Protein AF-A0A352Z0R9-F1 (afdb_monomer_lite)

Foldseek 3Di:
DPPPPQDPACDPVSPHHDDQVNQQVVQVVVCVVVVPDDPDGRGPLVVLLVVLVVQCVVVVNDPVSLVVSCVVVVPPDSVVSCVSNVVVVVVVVVVVVVVPD

Sequence (101 aa):
MTESSQYIFLNKYGTKPIDQSYVNVKLKEIFKKYDITIEGNISSHLFRKTLGNRVLKLNNYSSKSIVLLMELFSHSSVSTTKHYLGLRESEIMDIYDSLRL

Structure (mmCIF, N/CA/C/O backbone):
data_AF-A0A352Z0R9-F1
#
_entry.id   AF-A0A352Z0R9-F1
#
loop_
_atom_site.group_PDB
_atom_site.id
_atom_site.type_symbol
_atom_site.label_atom_id
_atom_site.label_alt_id
_atom_site.label_comp_id
_atom_site.label_asym_id
_atom_site.label_entity_id
_atom_site.label_seq_id
_atom_site.pdbx_PDB_ins_code
_atom_site.Cartn_x
_atom_site.Cartn_y
_atom_site.Cartn_z
_atom_site.occupancy
_atom_site.B_iso_or_equiv
_atom_site.auth_seq_id
_atom_site.auth_comp_id
_atom_site.auth_asym_id
_atom_site.auth_atom_id
_atom_site.pdbx_PDB_model_num
ATOM 1 N N . MET A 1 1 ? -17.985 29.888 10.074 1.00 43.03 1 MET A N 1
ATOM 2 C CA . MET A 1 1 ? -16.691 29.279 10.443 1.00 43.03 1 MET A CA 1
ATOM 3 C C . MET A 1 1 ? -16.929 27.782 10.521 1.00 43.03 1 MET A C 1
ATOM 5 O O . MET A 1 1 ? -17.487 27.321 11.502 1.00 43.03 1 MET A O 1
ATOM 9 N N . THR A 1 2 ? -16.686 27.048 9.437 1.00 50.66 2 THR A N 1
ATOM 10 C CA . THR A 1 2 ? -16.863 25.588 9.417 1.00 50.66 2 THR A CA 1
ATOM 11 C C . THR A 1 2 ? -15.746 24.964 10.245 1.00 50.66 2 THR A C 1
ATOM 13 O O . THR A 1 2 ? -14.580 25.196 9.932 1.00 50.66 2 THR A O 1
ATOM 16 N N . GLU A 1 3 ? -16.082 24.238 11.311 1.00 58.22 3 GLU A N 1
ATOM 17 C CA . GLU A 1 3 ? -15.109 23.546 12.162 1.00 58.22 3 GLU A CA 1
ATOM 18 C C . GLU A 1 3 ? -14.264 22.576 11.323 1.00 58.22 3 GLU A C 1
ATOM 20 O O . GLU A 1 3 ? -14.678 21.466 10.997 1.00 58.22 3 GLU A O 1
ATOM 25 N N . SER A 1 4 ? -13.056 22.997 10.952 1.00 61.97 4 SER A N 1
ATOM 26 C CA . SER A 1 4 ? -12.137 22.252 10.085 1.00 61.97 4 SER A CA 1
ATOM 27 C C . SER A 1 4 ? -11.400 21.112 10.801 1.00 61.97 4 SER A C 1
ATOM 29 O O . SER A 1 4 ? -10.364 20.662 10.319 1.00 61.97 4 SER A O 1
ATOM 31 N N . SER A 1 5 ? -11.889 20.669 11.961 1.00 74.00 5 SER A N 1
ATOM 32 C CA . SER A 1 5 ? -11.201 19.703 12.833 1.00 74.00 5 SER A CA 1
ATOM 33 C C . SER A 1 5 ? -12.008 18.430 13.087 1.00 74.00 5 SER A C 1
ATOM 35 O O . SER A 1 5 ? -11.615 17.610 13.917 1.00 74.00 5 SER A O 1
ATOM 37 N N . GLN A 1 6 ? -13.132 18.235 12.393 1.00 85.00 6 GLN A N 1
ATOM 38 C CA . GLN A 1 6 ? -13.914 17.015 12.549 1.00 85.00 6 GLN A CA 1
ATOM 39 C C . GLN A 1 6 ? -13.289 15.863 11.749 1.00 85.00 6 GLN A C 1
ATOM 41 O O . GLN A 1 6 ? -13.144 15.927 10.528 1.00 85.00 6 GLN A O 1
ATOM 46 N N . TYR A 1 7 ? -12.938 14.779 12.442 1.00 90.75 7 TYR A N 1
ATOM 47 C CA . TYR A 1 7 ? -12.495 13.543 11.799 1.00 90.75 7 TYR A CA 1
ATOM 48 C C . TYR A 1 7 ? -13.640 12.891 11.009 1.00 90.75 7 TYR A C 1
ATOM 50 O O . TYR A 1 7 ? -14.763 12.802 11.500 1.00 90.75 7 TYR A O 1
ATOM 58 N N . ILE A 1 8 ? -13.332 12.366 9.816 1.00 92.44 8 ILE A N 1
ATOM 59 C CA . ILE A 1 8 ? -14.310 11.690 8.940 1.00 92.44 8 ILE A CA 1
ATOM 60 C C . ILE A 1 8 ? -14.805 10.375 9.562 1.00 92.44 8 ILE A C 1
ATOM 62 O O . ILE A 1 8 ? -15.994 10.069 9.516 1.00 92.44 8 ILE A O 1
ATOM 66 N N . PHE A 1 9 ? -13.897 9.595 10.156 1.00 94.44 9 PHE A N 1
ATOM 67 C CA . PHE A 1 9 ? -14.211 8.300 10.757 1.00 94.44 9 PHE A CA 1
ATOM 68 C C . PHE A 1 9 ? -13.923 8.320 12.252 1.00 94.44 9 PHE A C 1
ATOM 70 O O . PHE A 1 9 ? -12.765 8.354 12.671 1.00 94.44 9 PHE A O 1
ATOM 77 N N . LEU A 1 10 ? -14.984 8.260 13.052 1.00 94.06 10 LEU A N 1
ATOM 78 C CA . LEU A 1 10 ? -14.920 8.241 14.508 1.00 94.06 10 LEU A CA 1
ATOM 79 C C . LEU A 1 10 ? -15.117 6.823 15.051 1.00 94.06 10 LEU A C 1
ATOM 81 O O . LEU A 1 10 ? -15.722 5.958 14.418 1.00 94.06 10 LEU A O 1
ATOM 85 N N . ASN A 1 11 ? -14.603 6.587 16.254 1.00 93.38 11 ASN A N 1
ATOM 86 C CA . ASN A 1 11 ? -14.898 5.385 17.017 1.00 93.38 11 ASN A CA 1
ATOM 87 C C . ASN A 1 11 ? -16.397 5.309 17.364 1.00 93.38 11 ASN A C 1
ATOM 89 O O . ASN A 1 11 ? -17.147 6.274 17.225 1.00 93.38 11 ASN A O 1
ATOM 93 N N . LYS A 1 12 ? -16.833 4.165 17.901 1.00 91.81 12 LYS A N 1
ATOM 94 C CA . LYS A 1 12 ? -18.240 3.945 18.282 1.00 91.81 12 LYS A CA 1
ATOM 95 C C . LYS A 1 12 ? -18.796 4.926 19.329 1.00 91.81 12 LYS A C 1
ATOM 97 O O . LYS A 1 12 ? -19.996 4.933 19.557 1.00 91.81 12 LYS A O 1
ATOM 102 N N . TYR A 1 13 ? -17.935 5.703 19.987 1.00 92.94 13 TYR A N 1
ATOM 103 C CA . TYR A 1 13 ? -18.315 6.698 20.990 1.00 92.94 13 TYR A CA 1
ATOM 104 C C . TYR A 1 13 ? -18.349 8.127 20.423 1.00 92.94 13 TYR A C 1
ATOM 106 O O . TYR A 1 13 ? -18.696 9.047 21.151 1.00 92.94 13 TYR A O 1
ATOM 114 N N . GLY A 1 14 ? -17.953 8.336 19.162 1.00 90.3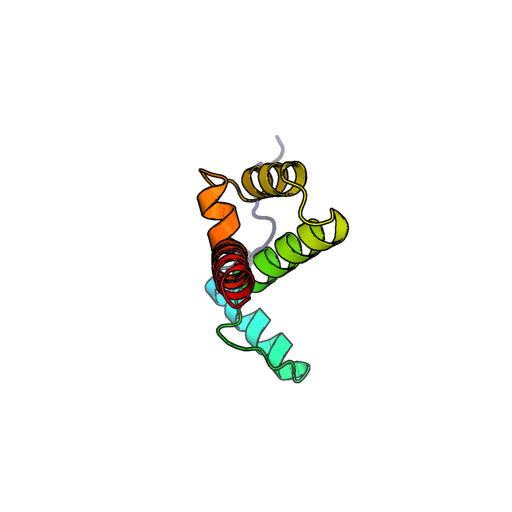8 14 GLY A N 1
ATOM 115 C CA . GLY A 1 14 ? -17.912 9.658 18.532 1.00 90.38 14 GLY A CA 1
ATOM 116 C C . GLY A 1 14 ? -16.806 10.584 19.050 1.00 90.38 14 GLY A C 1
ATOM 117 O O . GLY A 1 14 ? -16.796 11.760 18.714 1.00 90.38 14 GLY A O 1
ATOM 118 N N . THR A 1 15 ? -15.875 10.091 19.872 1.00 90.31 15 THR A N 1
ATOM 119 C CA . THR A 1 15 ? -14.930 10.952 20.612 1.00 90.31 15 THR A CA 1
ATOM 120 C C . THR A 1 15 ? -13.544 11.046 19.992 1.00 90.31 15 THR A C 1
ATOM 122 O O . THR A 1 15 ? -12.839 12.031 20.189 1.00 90.31 15 THR A O 1
ATOM 125 N N . LYS A 1 16 ? -13.107 10.000 19.291 1.00 93.00 16 LYS A N 1
ATOM 126 C CA . LYS A 1 16 ? -11.751 9.881 18.739 1.00 93.00 16 LYS A CA 1
ATOM 127 C C . LYS A 1 16 ? -11.811 9.246 17.356 1.00 93.00 16 LYS A C 1
ATOM 129 O O . LYS A 1 16 ? -12.751 8.484 17.108 1.00 93.00 16 LYS A O 1
ATOM 134 N N . PRO A 1 17 ? -10.825 9.494 16.478 1.00 95.12 17 PRO A N 1
ATOM 135 C CA . PRO A 1 17 ? -10.734 8.779 15.215 1.00 95.12 17 PRO A CA 1
ATOM 136 C C . PRO A 1 17 ? -10.554 7.274 15.440 1.00 95.12 17 PRO A C 1
ATOM 138 O O . PRO A 1 17 ? -10.082 6.834 16.494 1.00 95.12 17 PRO A O 1
ATOM 141 N N . ILE A 1 18 ? -10.947 6.475 14.450 1.00 95.44 18 ILE A N 1
ATOM 142 C CA . ILE A 1 18 ? -10.665 5.036 14.465 1.00 95.44 18 ILE A CA 1
ATOM 143 C C . ILE A 1 18 ? -9.157 4.774 14.376 1.00 95.44 18 ILE A C 1
ATOM 145 O O . ILE A 1 18 ? -8.438 5.449 13.643 1.00 95.44 18 ILE A O 1
ATOM 149 N N . ASP A 1 19 ? -8.689 3.764 15.108 1.00 94.12 19 ASP A N 1
ATOM 150 C CA . ASP A 1 19 ? -7.288 3.347 15.076 1.00 94.12 19 ASP A CA 1
ATOM 151 C C . ASP A 1 19 ? -6.992 2.420 13.883 1.00 94.12 19 ASP A C 1
ATOM 153 O O . ASP A 1 19 ? -7.843 1.631 13.457 1.00 94.12 19 ASP A O 1
ATOM 157 N N . GLN A 1 20 ? -5.756 2.450 13.378 1.00 93.56 20 GLN A N 1
ATOM 158 C CA . GLN A 1 20 ? -5.318 1.565 12.294 1.00 93.56 20 GLN A CA 1
ATOM 159 C C . GLN A 1 20 ? -5.453 0.079 12.667 1.00 93.56 20 GLN A C 1
ATOM 161 O O . GLN A 1 20 ? -5.836 -0.742 11.830 1.00 93.56 20 GLN A O 1
ATOM 166 N N . SER A 1 21 ? -5.181 -0.286 13.921 1.00 94.62 21 SER A N 1
ATOM 167 C CA . SER A 1 21 ? -5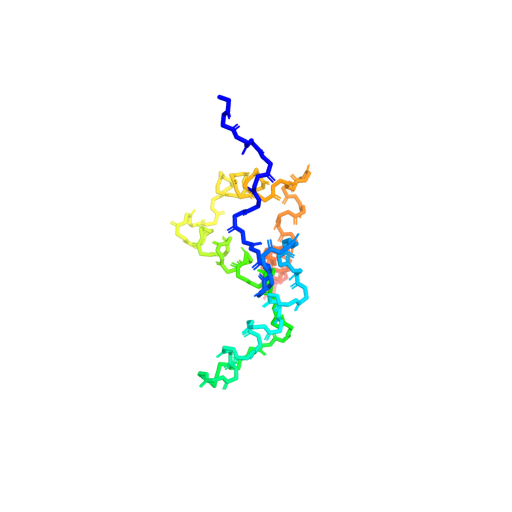.311 -1.661 14.410 1.00 94.62 21 SER A CA 1
ATOM 168 C C . SER A 1 21 ? -6.764 -2.116 14.383 1.00 94.62 21 SER A C 1
ATOM 170 O O . SER A 1 21 ? -7.042 -3.247 13.986 1.00 94.62 21 SER A O 1
ATOM 172 N N . TYR A 1 22 ? -7.699 -1.223 14.725 1.00 95.81 22 TYR A N 1
ATOM 173 C CA . TYR A 1 22 ? -9.131 -1.504 14.625 1.00 95.81 22 TYR A CA 1
ATOM 174 C C . TYR A 1 22 ? -9.534 -1.805 13.178 1.00 95.81 22 TYR A C 1
ATOM 176 O O . TYR A 1 22 ? -10.190 -2.815 12.921 1.00 95.81 22 TYR A O 1
ATOM 184 N N . VAL A 1 23 ? -9.074 -0.992 12.221 1.00 95.75 23 VAL A N 1
ATOM 185 C CA . VAL A 1 23 ? -9.298 -1.245 10.789 1.00 95.75 23 VAL A CA 1
ATOM 186 C C . VAL A 1 23 ? -8.729 -2.606 10.383 1.00 95.75 23 VAL A C 1
ATOM 188 O O . VAL A 1 23 ? -9.431 -3.400 9.764 1.00 95.75 23 VAL A O 1
ATOM 191 N N . ASN A 1 24 ? -7.496 -2.928 10.779 1.00 96.12 24 ASN A N 1
ATOM 192 C CA . ASN A 1 24 ? -6.869 -4.209 10.447 1.00 96.12 24 ASN A CA 1
ATOM 193 C C . ASN A 1 24 ? -7.632 -5.414 11.027 1.00 96.12 24 ASN A C 1
ATOM 195 O O . ASN A 1 24 ? -7.768 -6.430 10.346 1.00 96.12 24 ASN A O 1
ATOM 199 N N . VAL A 1 25 ? -8.163 -5.310 12.251 1.00 96.50 25 VAL A N 1
ATOM 200 C CA . VAL A 1 25 ? -9.022 -6.349 12.845 1.00 96.50 25 VAL A CA 1
ATOM 201 C C . VAL A 1 25 ? -10.303 -6.518 12.030 1.00 96.50 25 VAL A C 1
ATOM 203 O O . VAL A 1 25 ? -10.652 -7.643 11.679 1.00 96.50 25 VAL A O 1
ATOM 206 N N . LYS A 1 26 ? -10.963 -5.419 11.644 1.00 96.62 26 LYS A N 1
ATOM 207 C CA . LYS A 1 26 ? -12.172 -5.479 10.808 1.00 96.62 26 LYS A CA 1
ATOM 208 C C . LYS A 1 26 ? -11.919 -6.070 9.427 1.00 96.62 26 LYS A C 1
ATOM 210 O O . LYS A 1 26 ? -12.731 -6.856 8.950 1.00 96.62 26 LYS A O 1
ATOM 215 N N . LEU A 1 27 ? -10.773 -5.787 8.816 1.00 96.81 27 LEU A N 1
ATOM 216 C CA . LEU A 1 27 ? -10.382 -6.432 7.563 1.00 96.81 27 LEU A CA 1
ATOM 217 C C . LEU A 1 27 ? -10.194 -7.947 7.736 1.00 96.81 27 LEU A C 1
ATOM 219 O O . LEU A 1 27 ? -10.687 -8.713 6.914 1.00 96.81 27 LEU A O 1
ATOM 223 N N . LYS A 1 28 ? -9.556 -8.398 8.823 1.00 96.31 28 LYS A N 1
ATOM 224 C CA . LYS A 1 28 ? -9.411 -9.834 9.129 1.00 96.31 28 LYS A CA 1
ATOM 225 C C . LYS A 1 28 ? -10.759 -10.529 9.330 1.00 96.31 28 LYS A C 1
ATOM 227 O O . LYS A 1 28 ? -10.958 -11.625 8.814 1.00 96.31 28 LYS A O 1
ATOM 232 N N . GLU A 1 29 ? -11.691 -9.888 10.038 1.00 97.38 29 GLU A N 1
ATOM 233 C CA . GLU A 1 29 ? -13.060 -10.396 10.206 1.00 97.38 29 GLU A CA 1
ATOM 234 C C . GLU A 1 29 ? -13.770 -10.570 8.853 1.00 97.38 29 GLU A C 1
ATOM 236 O O . GLU A 1 29 ? -14.402 -11.600 8.623 1.00 97.38 29 GLU A O 1
ATOM 241 N N . ILE A 1 30 ? -13.635 -9.600 7.940 1.00 97.31 30 ILE A N 1
ATOM 242 C CA . ILE A 1 30 ? -14.227 -9.659 6.594 1.00 97.31 30 ILE A CA 1
ATOM 243 C C . ILE A 1 30 ? -13.649 -10.827 5.788 1.00 97.31 30 ILE A C 1
ATOM 245 O O . ILE A 1 30 ? -14.414 -11.599 5.216 1.00 97.31 30 ILE A O 1
ATOM 249 N N . PHE A 1 31 ? -12.325 -10.993 5.765 1.00 97.19 31 PHE A N 1
ATOM 250 C CA . PHE A 1 31 ? -11.683 -12.097 5.040 1.00 97.19 31 PHE A CA 1
ATOM 251 C C . PHE A 1 31 ? -12.145 -13.455 5.568 1.00 97.19 31 PHE A C 1
ATOM 253 O O . PHE A 1 31 ? -12.518 -14.315 4.777 1.00 97.19 31 PHE A O 1
ATOM 260 N N . LYS A 1 32 ? -12.215 -13.614 6.897 1.00 96.56 32 LYS A N 1
ATOM 261 C CA . LYS A 1 32 ? -12.736 -14.833 7.526 1.00 96.56 32 LYS A CA 1
ATOM 262 C C . LYS A 1 32 ? -14.202 -15.085 7.168 1.00 96.56 32 LYS A C 1
ATOM 264 O O . LYS A 1 32 ? -14.577 -16.221 6.913 1.00 96.56 32 LYS A O 1
ATOM 269 N N . LYS A 1 33 ? -15.036 -14.040 7.150 1.00 98.19 33 LYS A N 1
ATOM 270 C CA . LYS A 1 33 ? -16.465 -14.151 6.814 1.00 98.19 33 LYS A CA 1
ATOM 271 C C . LYS A 1 33 ? -16.692 -14.677 5.394 1.00 98.19 33 LYS A C 1
ATOM 273 O O . LYS A 1 33 ? -17.656 -15.403 5.179 1.00 98.19 33 LYS A O 1
ATOM 278 N N . TYR A 1 34 ? -15.844 -14.283 4.449 1.00 97.75 34 TYR A N 1
ATOM 279 C CA . TYR A 1 34 ? -15.963 -14.659 3.038 1.00 97.75 34 TYR A CA 1
ATOM 280 C C . TYR A 1 34 ? -15.006 -15.784 2.618 1.00 97.75 34 TYR A C 1
ATOM 282 O O . TYR A 1 34 ? -14.847 -16.009 1.424 1.00 97.75 34 TYR A O 1
ATOM 290 N N . ASP A 1 35 ? -14.372 -16.460 3.580 1.00 96.75 35 ASP A N 1
ATOM 291 C CA . ASP A 1 35 ? -13.413 -17.550 3.351 1.00 96.75 35 ASP A CA 1
ATOM 292 C C . ASP A 1 35 ? -12.281 -17.191 2.366 1.00 96.75 35 ASP A C 1
ATOM 294 O O . ASP A 1 35 ? -11.824 -17.984 1.544 1.00 96.75 35 ASP A O 1
ATOM 298 N N . ILE A 1 36 ? -11.821 -15.939 2.430 1.00 96.19 36 ILE A N 1
ATOM 299 C CA . ILE A 1 36 ? -10.747 -15.448 1.569 1.00 96.19 36 ILE A CA 1
ATOM 300 C C . ILE A 1 36 ? -9.414 -15.812 2.214 1.00 96.19 36 ILE A C 1
ATOM 302 O O . ILE A 1 36 ? -8.996 -15.200 3.201 1.00 96.19 36 ILE A O 1
ATOM 306 N N . THR A 1 37 ? -8.724 -16.777 1.615 1.00 93.12 37 THR A N 1
ATOM 307 C CA . THR A 1 37 ? -7.365 -17.159 2.007 1.00 93.12 37 THR A CA 1
ATOM 308 C C . THR A 1 37 ? -6.341 -16.358 1.210 1.00 93.12 37 THR A C 1
ATOM 310 O O . THR A 1 37 ? -6.433 -16.255 -0.012 1.00 93.12 37 THR A O 1
ATOM 313 N N . ILE A 1 38 ? -5.357 -15.785 1.904 1.00 91.25 38 ILE A N 1
ATOM 314 C CA . ILE A 1 38 ? -4.217 -15.105 1.285 1.00 91.25 38 ILE A CA 1
ATOM 315 C C . ILE A 1 38 ? -2.913 -15.556 1.923 1.00 91.25 38 ILE A C 1
ATOM 317 O O . ILE A 1 38 ? -2.877 -15.936 3.093 1.00 91.25 38 ILE A O 1
ATOM 321 N N . GLU A 1 39 ? -1.830 -15.426 1.169 1.00 87.06 39 GLU A N 1
ATOM 322 C CA . GLU A 1 39 ? -0.483 -15.544 1.706 1.00 87.06 39 GLU A CA 1
ATOM 323 C C . GLU A 1 39 ? -0.108 -14.261 2.467 1.00 87.06 39 GLU A C 1
ATOM 325 O O . GLU A 1 39 ? -0.202 -13.144 1.951 1.00 87.06 39 GLU A O 1
ATOM 330 N N . GLY A 1 40 ? 0.317 -14.416 3.722 1.00 86.25 40 GLY A N 1
ATOM 331 C CA . GLY A 1 40 ? 0.781 -13.313 4.563 1.00 86.25 40 GLY A CA 1
ATOM 332 C C . GLY A 1 40 ? -0.311 -12.598 5.370 1.00 86.25 40 GLY A C 1
ATOM 333 O O . GLY A 1 40 ? -1.365 -13.142 5.690 1.00 86.25 40 GLY A O 1
ATOM 334 N N . ASN A 1 41 ? -0.016 -11.360 5.786 1.00 90.06 41 ASN A N 1
ATOM 335 C CA . ASN A 1 41 ? -0.819 -10.628 6.769 1.00 90.06 41 ASN A CA 1
ATOM 336 C C . ASN A 1 41 ? -1.897 -9.737 6.131 1.00 90.06 41 ASN A C 1
ATOM 338 O O . ASN A 1 41 ? -1.595 -8.803 5.385 1.00 90.06 41 ASN A O 1
ATOM 342 N N . ILE A 1 42 ? -3.152 -9.933 6.545 1.00 95.00 42 ILE A N 1
ATOM 343 C CA . ILE A 1 42 ? -4.269 -9.042 6.201 1.00 95.00 42 ILE A CA 1
ATOM 344 C C . ILE A 1 42 ? -4.112 -7.714 6.955 1.00 95.00 42 ILE A C 1
ATOM 346 O O . ILE A 1 42 ? -4.097 -7.674 8.190 1.00 95.00 42 ILE A O 1
ATOM 350 N N . SER A 1 43 ? -4.004 -6.620 6.201 1.00 95.25 43 SER A N 1
ATOM 351 C CA . SER A 1 43 ? -3.901 -5.251 6.714 1.00 95.25 43 SER A CA 1
ATOM 352 C C . SER A 1 43 ? -4.386 -4.239 5.676 1.00 95.25 43 SER A C 1
ATOM 354 O O . SER A 1 43 ? -4.541 -4.569 4.500 1.00 95.25 43 SER A O 1
ATOM 356 N N . SER A 1 44 ? -4.558 -2.979 6.074 1.00 94.75 44 SER A N 1
ATOM 357 C CA . SER A 1 44 ? -4.864 -1.883 5.144 1.00 94.75 44 SER A CA 1
ATOM 358 C C . SER A 1 44 ? -3.819 -1.730 4.026 1.00 94.75 44 SER A C 1
ATOM 360 O O . SER A 1 44 ? -4.168 -1.394 2.892 1.00 94.75 44 SER A O 1
ATOM 362 N N . HIS A 1 45 ? -2.546 -2.049 4.291 1.00 93.69 45 HIS A N 1
ATOM 363 C CA . HIS A 1 45 ? -1.487 -2.003 3.279 1.00 93.69 45 HIS A CA 1
ATOM 364 C C . HIS A 1 45 ? -1.709 -2.999 2.134 1.00 93.69 45 HIS A C 1
ATOM 366 O O . HIS A 1 45 ? -1.312 -2.704 1.008 1.00 93.69 45 HIS A O 1
ATOM 372 N N . LEU A 1 46 ? -2.362 -4.140 2.384 1.00 94.44 46 LEU A N 1
ATOM 373 C CA . LEU A 1 46 ? -2.696 -5.119 1.342 1.00 94.44 46 LEU A CA 1
ATOM 374 C C . LEU A 1 46 ? -3.557 -4.484 0.243 1.00 94.44 46 LEU A C 1
ATOM 376 O O . LEU A 1 46 ? -3.285 -4.647 -0.946 1.00 94.44 46 LEU A O 1
ATOM 380 N N . PHE A 1 47 ? -4.566 -3.706 0.634 1.00 94.69 47 PHE A N 1
ATOM 381 C CA . PHE A 1 47 ? -5.467 -3.026 -0.296 1.00 94.69 47 PHE A CA 1
ATOM 382 C C . PHE A 1 47 ? -4.737 -1.965 -1.112 1.00 94.69 47 PHE A C 1
ATOM 384 O O . PHE A 1 47 ? -4.934 -1.860 -2.321 1.00 94.69 47 PHE A O 1
ATOM 391 N N . ARG A 1 48 ? -3.826 -1.225 -0.476 1.00 95.19 48 ARG A N 1
ATOM 392 C CA . ARG A 1 48 ? -2.989 -0.240 -1.166 1.00 95.19 48 ARG A CA 1
ATOM 393 C C . ARG A 1 48 ? -2.045 -0.893 -2.181 1.00 95.19 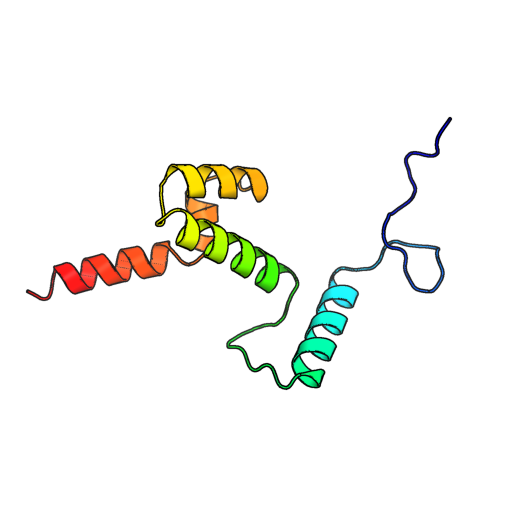48 ARG A C 1
ATOM 395 O O . ARG A 1 48 ? -1.950 -0.411 -3.309 1.00 95.19 48 ARG A O 1
ATOM 402 N N . LYS A 1 49 ? -1.417 -2.026 -1.840 1.00 94.81 49 LYS A N 1
ATOM 403 C CA . LYS A 1 49 ? -0.650 -2.839 -2.803 1.00 94.81 49 LYS A CA 1
ATOM 404 C C . LYS A 1 49 ? -1.529 -3.368 -3.935 1.00 94.81 49 LYS A C 1
ATOM 406 O O . LYS A 1 49 ? -1.097 -3.359 -5.083 1.00 94.81 49 LYS A O 1
ATOM 411 N N . THR A 1 50 ? -2.753 -3.798 -3.629 1.00 95.06 50 THR A N 1
ATOM 412 C CA . THR A 1 50 ? -3.718 -4.299 -4.621 1.00 95.06 50 THR A CA 1
ATOM 413 C C . THR A 1 50 ? -4.099 -3.206 -5.619 1.00 95.06 50 THR A C 1
ATOM 415 O O . THR A 1 50 ? -4.050 -3.437 -6.826 1.00 95.06 50 THR A O 1
ATOM 418 N N . LEU A 1 51 ? -4.388 -1.992 -5.134 1.00 96.50 51 LEU A N 1
ATOM 419 C CA . LEU A 1 51 ? -4.644 -0.820 -5.972 1.00 96.50 51 LEU A CA 1
ATOM 420 C C . LEU A 1 51 ? -3.447 -0.509 -6.876 1.00 96.50 51 LEU A C 1
ATOM 422 O O . LEU A 1 51 ? -3.613 -0.402 -8.090 1.00 96.50 51 LEU A O 1
ATOM 426 N N . GLY A 1 52 ? -2.240 -0.429 -6.310 1.00 96.69 52 GLY A N 1
ATOM 427 C CA . GLY A 1 52 ? -1.031 -0.147 -7.087 1.00 96.69 52 GLY A CA 1
ATOM 428 C C . GLY A 1 52 ? -0.774 -1.197 -8.169 1.00 96.69 52 GLY A C 1
ATOM 429 O O . GLY A 1 52 ? -0.589 -0.850 -9.332 1.00 96.69 52 GLY A O 1
ATOM 430 N N . ASN A 1 53 ? -0.866 -2.483 -7.822 1.00 95.06 53 ASN A N 1
ATOM 431 C CA . ASN A 1 53 ? -0.721 -3.580 -8.781 1.00 95.06 53 ASN A CA 1
ATOM 432 C C . ASN A 1 53 ? -1.773 -3.537 -9.894 1.00 95.06 53 ASN A C 1
ATOM 434 O O . ASN A 1 53 ? -1.454 -3.789 -11.055 1.00 95.06 53 ASN A O 1
ATOM 438 N N . ARG A 1 54 ? -3.028 -3.197 -9.572 1.00 96.81 54 ARG A N 1
ATOM 439 C CA . ARG A 1 54 ? -4.082 -3.062 -10.583 1.00 96.81 54 ARG A CA 1
ATOM 440 C C . ARG A 1 54 ? -3.786 -1.918 -11.550 1.00 96.81 54 ARG A C 1
ATOM 442 O O . ARG A 1 54 ? -3.930 -2.113 -12.754 1.00 96.81 54 ARG A O 1
ATOM 449 N N . VAL A 1 55 ? -3.351 -0.763 -11.044 1.00 96.88 55 VAL A N 1
ATOM 450 C CA . VAL A 1 55 ? -2.962 0.387 -11.875 1.00 96.88 55 VAL A CA 1
ATOM 451 C C . VAL A 1 55 ? -1.800 0.022 -12.797 1.00 96.88 55 VAL A C 1
ATOM 453 O O . VAL A 1 55 ? -1.887 0.295 -13.991 1.00 96.88 55 VAL A O 1
ATOM 456 N N . LEU A 1 56 ? -0.759 -0.646 -12.289 1.00 95.88 56 LEU A N 1
ATOM 457 C CA . LEU A 1 56 ? 0.369 -1.090 -13.115 1.00 95.88 56 LEU A CA 1
ATOM 458 C C . LEU A 1 56 ? -0.075 -2.020 -14.245 1.00 95.88 56 LEU A C 1
ATOM 460 O O . LEU A 1 56 ? 0.253 -1.764 -15.400 1.00 95.88 56 LEU A O 1
ATOM 464 N N . LYS A 1 57 ? -0.875 -3.049 -13.933 1.00 94.62 57 LYS A N 1
ATOM 465 C CA . LYS A 1 57 ? -1.390 -3.998 -14.933 1.00 94.62 57 LYS A CA 1
ATOM 466 C C . LYS A 1 57 ? -2.194 -3.304 -16.032 1.00 94.62 57 LYS A C 1
ATOM 468 O O . LYS A 1 57 ? -2.002 -3.601 -17.202 1.00 94.62 57 LYS A O 1
ATOM 473 N N . LEU A 1 58 ? -3.064 -2.359 -15.667 1.00 96.62 58 LEU A N 1
ATOM 474 C CA . LEU A 1 58 ? -3.868 -1.599 -16.634 1.00 96.62 58 LEU A CA 1
ATOM 475 C C . LEU A 1 58 ? -3.034 -0.653 -17.508 1.00 96.62 58 LEU A C 1
ATOM 477 O O . LEU A 1 58 ? -3.461 -0.299 -18.600 1.00 96.62 58 LEU A O 1
ATOM 481 N N . ASN A 1 59 ? -1.859 -0.242 -17.032 1.00 96.50 59 ASN A N 1
ATOM 482 C CA . ASN A 1 59 ? -0.956 0.664 -17.738 1.00 96.50 59 ASN A CA 1
ATOM 483 C C . ASN A 1 59 ? 0.274 -0.062 -18.302 1.00 96.50 59 ASN A C 1
ATOM 485 O O . ASN A 1 59 ? 1.306 0.583 -18.511 1.00 96.50 59 ASN A O 1
ATOM 489 N N . ASN A 1 60 ? 0.183 -1.384 -18.502 1.00 94.62 60 ASN A N 1
ATOM 490 C CA . ASN A 1 60 ? 1.250 -2.240 -19.031 1.00 94.62 60 ASN A CA 1
ATOM 491 C C . ASN A 1 60 ? 2.607 -1.992 -18.357 1.00 94.62 60 ASN A C 1
ATOM 493 O O . ASN A 1 60 ? 3.633 -1.897 -19.023 1.00 94.62 60 ASN A O 1
ATOM 497 N N . TYR A 1 61 ? 2.596 -1.819 -17.032 1.00 93.38 61 TYR A N 1
ATOM 498 C CA . TYR A 1 61 ? 3.788 -1.587 -16.212 1.00 93.38 61 TYR A CA 1
ATOM 499 C C . TYR A 1 61 ? 4.645 -0.389 -16.669 1.00 93.38 61 TYR A C 1
ATOM 501 O O . TYR A 1 61 ? 5.847 -0.337 -16.419 1.00 93.38 61 TYR A O 1
ATOM 509 N N . SER A 1 62 ? 4.034 0.607 -17.317 1.00 94.56 62 SER A N 1
ATOM 510 C CA . SER A 1 62 ? 4.753 1.773 -17.837 1.00 94.56 62 SER A CA 1
ATOM 511 C C . SER A 1 62 ? 5.454 2.575 -16.737 1.00 94.56 62 SER A C 1
ATOM 513 O O . SER A 1 62 ? 4.887 2.825 -15.668 1.00 94.56 62 SER A O 1
ATOM 515 N N . SER A 1 63 ? 6.648 3.097 -17.029 1.00 93.94 63 SER A N 1
ATOM 516 C CA . SER A 1 63 ? 7.413 3.945 -16.101 1.00 93.94 63 SER A CA 1
ATOM 517 C C . SER A 1 63 ? 6.610 5.149 -15.600 1.00 93.94 63 SER A C 1
ATOM 519 O O . SER A 1 63 ? 6.681 5.493 -14.422 1.00 93.94 63 SER A O 1
ATOM 521 N N . LYS A 1 64 ? 5.775 5.743 -16.466 1.00 96.75 64 LYS A N 1
ATOM 522 C CA . LYS A 1 64 ? 4.867 6.841 -16.099 1.00 96.75 64 LYS A CA 1
ATOM 523 C C . LYS A 1 64 ? 3.904 6.429 -14.983 1.00 96.75 64 LYS A C 1
ATOM 525 O O . LYS A 1 64 ? 3.726 7.178 -14.028 1.00 96.75 64 LYS A O 1
ATOM 530 N N . SER A 1 65 ? 3.309 5.239 -15.076 1.00 96.69 65 SER A N 1
ATOM 531 C CA . SER A 1 65 ? 2.396 4.739 -14.041 1.00 96.69 65 SER A CA 1
ATOM 532 C C . SER A 1 65 ? 3.103 4.495 -12.703 1.00 96.69 65 SER A C 1
ATOM 534 O O . SER A 1 65 ? 2.525 4.771 -11.655 1.00 96.69 65 SER A O 1
ATOM 536 N N . ILE A 1 66 ? 4.373 4.074 -12.720 1.00 96.31 66 ILE A N 1
ATOM 537 C CA . ILE A 1 66 ? 5.176 3.894 -11.501 1.00 96.31 66 ILE A CA 1
ATOM 538 C C . ILE A 1 66 ? 5.446 5.244 -10.817 1.00 96.31 66 ILE A C 1
ATOM 540 O O . ILE A 1 66 ? 5.334 5.338 -9.595 1.00 96.31 66 ILE A O 1
ATOM 544 N N . VAL A 1 67 ? 5.767 6.290 -11.587 1.00 97.31 67 VAL A N 1
ATOM 545 C CA . VAL A 1 67 ? 5.983 7.649 -11.055 1.00 97.31 67 VAL A CA 1
ATOM 546 C C . VAL A 1 67 ? 4.696 8.209 -10.443 1.00 97.31 67 VAL A C 1
ATOM 548 O O . VAL A 1 67 ? 4.717 8.674 -9.308 1.00 97.31 67 VAL A O 1
ATOM 551 N N . LEU A 1 68 ? 3.556 8.070 -11.124 1.00 96.94 68 LEU A N 1
ATOM 552 C CA . LEU A 1 68 ? 2.264 8.508 -10.579 1.00 96.94 68 LEU A CA 1
ATOM 553 C C . LEU A 1 68 ? 1.886 7.749 -9.298 1.00 96.94 68 LEU A C 1
ATOM 555 O O . LEU A 1 68 ? 1.378 8.338 -8.347 1.00 96.94 68 LEU A O 1
ATOM 559 N N . LEU A 1 69 ? 2.160 6.442 -9.239 1.00 97.56 69 LEU A N 1
ATOM 560 C CA . LEU A 1 69 ? 1.938 5.656 -8.025 1.00 97.56 69 LEU A CA 1
ATOM 561 C C . LEU A 1 69 ? 2.875 6.065 -6.887 1.00 97.56 69 LEU A C 1
ATOM 563 O O . LEU A 1 69 ? 2.459 6.025 -5.734 1.00 97.56 69 LEU A O 1
ATOM 567 N N . MET A 1 70 ? 4.112 6.471 -7.179 1.00 97.69 70 MET A N 1
ATOM 568 C CA . MET A 1 70 ? 5.026 7.019 -6.175 1.00 97.69 70 MET A CA 1
ATOM 569 C C . MET A 1 70 ? 4.455 8.292 -5.542 1.00 97.69 70 MET A C 1
ATOM 571 O O . MET A 1 70 ? 4.444 8.386 -4.316 1.00 97.69 70 MET A O 1
ATOM 575 N N . GLU A 1 71 ? 3.943 9.219 -6.354 1.00 97.00 71 GLU A N 1
ATOM 576 C CA . GLU A 1 71 ? 3.300 10.452 -5.881 1.00 97.00 71 GLU A CA 1
ATOM 577 C C . GLU A 1 71 ? 2.040 10.151 -5.063 1.00 97.00 71 GLU A C 1
ATOM 579 O O . GLU A 1 71 ? 1.916 10.612 -3.927 1.00 97.00 71 GLU A O 1
ATOM 584 N N . LEU A 1 72 ? 1.151 9.295 -5.585 1.00 96.69 72 LEU A N 1
ATOM 585 C CA . LEU A 1 72 ? -0.073 8.865 -4.898 1.00 96.69 72 LEU A CA 1
ATOM 586 C C . LEU A 1 72 ? 0.225 8.219 -3.540 1.00 96.69 72 LEU A C 1
ATOM 588 O O . LEU A 1 72 ? -0.531 8.36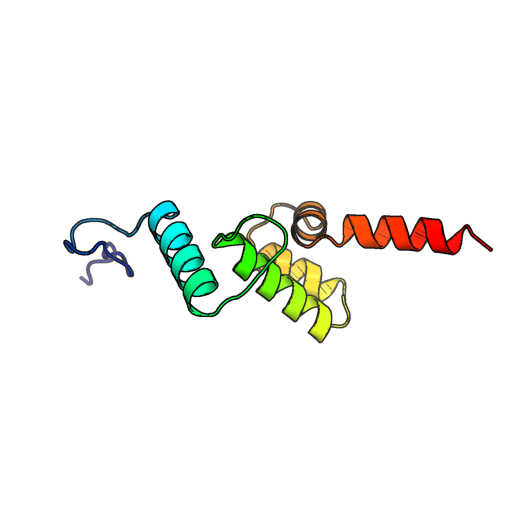0 -2.580 1.00 96.69 72 LEU A O 1
ATOM 592 N N . PHE A 1 73 ? 1.322 7.475 -3.463 1.00 96.56 73 PHE A N 1
ATOM 593 C CA . PHE A 1 73 ? 1.768 6.819 -2.246 1.00 96.56 73 PHE A CA 1
ATOM 594 C C . PHE A 1 73 ? 2.645 7.709 -1.359 1.00 96.56 73 PHE A C 1
ATOM 596 O O . PHE A 1 73 ? 2.997 7.298 -0.251 1.00 96.56 73 PHE A O 1
ATOM 603 N N . SER A 1 74 ? 2.982 8.917 -1.803 1.00 97.19 74 SER A N 1
ATOM 604 C CA . SER A 1 74 ? 3.894 9.814 -1.092 1.00 97.19 74 SER A CA 1
ATOM 605 C C . SER A 1 74 ? 5.210 9.115 -0.718 1.00 97.19 74 SER A C 1
ATOM 607 O O . SER A 1 74 ? 5.756 9.306 0.366 1.00 97.19 74 SER A O 1
ATOM 609 N N . HIS A 1 75 ? 5.699 8.239 -1.598 1.00 97.38 75 HIS A N 1
ATOM 610 C CA . HIS A 1 75 ? 6.996 7.600 -1.426 1.00 97.38 75 HIS A CA 1
ATOM 611 C C . HIS A 1 75 ? 8.103 8.551 -1.878 1.00 97.38 75 HIS A C 1
ATOM 613 O O . HIS A 1 75 ? 7.971 9.238 -2.885 1.00 97.38 75 HIS A O 1
ATOM 619 N N . SER A 1 76 ? 9.232 8.535 -1.172 1.00 96.50 76 SER A N 1
ATOM 620 C CA . SER A 1 76 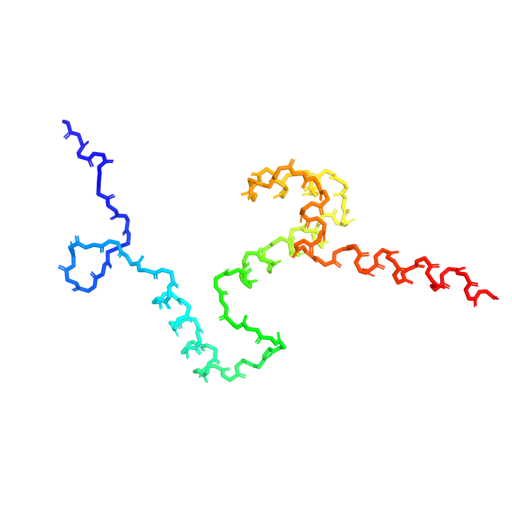? 10.377 9.402 -1.472 1.00 96.50 76 SER A CA 1
ATOM 621 C C . SER A 1 76 ? 11.123 9.038 -2.759 1.00 96.50 76 SER A C 1
ATOM 623 O O . SER A 1 76 ? 11.943 9.821 -3.229 1.00 96.50 76 SER A O 1
ATOM 625 N N . SER A 1 77 ? 10.895 7.845 -3.318 1.00 96.75 77 SER A N 1
ATOM 626 C CA . SER A 1 77 ? 11.566 7.404 -4.540 1.00 96.75 77 SER A CA 1
ATOM 627 C C . SER A 1 77 ? 10.785 6.332 -5.300 1.00 96.75 77 SER A C 1
ATOM 629 O O . SER A 1 77 ? 10.025 5.547 -4.722 1.00 96.75 77 SER A O 1
ATOM 631 N N . VAL A 1 78 ? 11.062 6.231 -6.605 1.00 95.44 78 VAL A N 1
ATOM 632 C CA . VAL A 1 78 ? 10.553 5.159 -7.476 1.00 95.44 78 VAL A CA 1
ATOM 633 C C . VAL A 1 78 ? 11.000 3.791 -6.962 1.00 95.44 78 VAL A C 1
ATOM 635 O O . VAL A 1 78 ? 10.236 2.830 -7.003 1.00 95.44 78 VAL A O 1
ATOM 638 N N . SER A 1 79 ? 12.218 3.708 -6.422 1.00 94.81 79 SER A N 1
ATOM 639 C CA . SER A 1 79 ? 12.784 2.482 -5.859 1.00 94.81 79 SER A CA 1
ATOM 640 C C . SER A 1 79 ? 11.952 1.953 -4.684 1.00 94.81 79 SER A C 1
ATOM 642 O O . SER A 1 79 ? 11.660 0.757 -4.622 1.00 94.81 79 SER A O 1
ATOM 644 N N . THR A 1 80 ? 11.493 2.847 -3.800 1.00 95.69 80 THR A N 1
ATOM 645 C CA . THR A 1 80 ? 10.578 2.517 -2.696 1.00 95.69 80 THR A CA 1
ATOM 646 C C . THR A 1 80 ? 9.261 1.953 -3.227 1.00 95.69 80 THR A C 1
ATOM 648 O O . THR A 1 80 ? 8.787 0.931 -2.738 1.00 95.69 80 THR A O 1
ATOM 651 N N . THR A 1 81 ? 8.693 2.560 -4.273 1.00 96.50 81 THR A N 1
ATOM 652 C CA . THR A 1 81 ? 7.454 2.081 -4.910 1.00 96.50 81 THR A CA 1
ATOM 653 C C . THR A 1 81 ? 7.629 0.722 -5.583 1.00 96.50 81 THR A C 1
ATOM 655 O O . THR A 1 81 ? 6.788 -0.153 -5.387 1.00 96.50 81 THR A O 1
ATOM 658 N N . LYS A 1 82 ? 8.729 0.504 -6.316 1.00 94.31 82 LYS A N 1
ATOM 659 C CA . LYS A 1 82 ? 9.038 -0.793 -6.937 1.00 94.31 82 LYS A CA 1
ATOM 660 C C . LYS A 1 82 ? 9.146 -1.906 -5.899 1.00 94.31 82 LYS A C 1
ATOM 662 O O . LYS A 1 82 ? 8.554 -2.964 -6.082 1.00 94.31 82 LYS A O 1
ATOM 667 N N . HIS A 1 83 ? 9.858 -1.658 -4.799 1.00 93.56 83 HIS A N 1
ATOM 668 C CA . HIS A 1 83 ? 9.963 -2.621 -3.703 1.00 93.56 83 HIS A CA 1
ATOM 669 C C . HIS A 1 83 ? 8.606 -2.866 -3.033 1.00 93.56 83 HIS A C 1
ATOM 671 O O . HIS A 1 83 ? 8.202 -4.009 -2.850 1.00 93.56 83 HIS A O 1
ATOM 677 N N . TYR A 1 84 ? 7.856 -1.800 -2.740 1.00 92.94 84 TYR A N 1
ATOM 678 C CA . TYR A 1 84 ? 6.530 -1.900 -2.133 1.00 92.94 84 TYR A CA 1
ATOM 679 C C . TYR A 1 84 ? 5.554 -2.756 -2.958 1.00 92.94 84 TYR A C 1
ATOM 681 O O . TYR A 1 84 ? 4.757 -3.503 -2.383 1.00 92.94 84 TYR A O 1
ATOM 689 N N . LEU A 1 85 ? 5.627 -2.658 -4.290 1.00 94.06 85 LEU A N 1
ATOM 690 C CA . LEU A 1 85 ? 4.775 -3.384 -5.236 1.00 94.06 85 LEU A CA 1
ATOM 691 C C . LEU A 1 85 ? 5.338 -4.744 -5.681 1.00 94.06 85 LEU A C 1
ATOM 693 O O . LEU A 1 85 ? 4.655 -5.433 -6.429 1.00 94.06 85 LEU A O 1
ATOM 697 N N . GLY A 1 86 ? 6.527 -5.146 -5.220 1.00 91.31 86 GLY A N 1
ATOM 698 C CA . GLY A 1 86 ? 7.141 -6.435 -5.574 1.00 91.31 86 GLY A CA 1
ATOM 699 C C . GLY A 1 86 ? 7.785 -6.488 -6.966 1.00 91.31 86 GLY A C 1
ATOM 700 O O . GLY A 1 86 ? 8.208 -7.550 -7.401 1.00 91.31 86 GLY A O 1
ATOM 701 N N . LEU A 1 87 ? 7.914 -5.353 -7.663 1.00 88.94 87 LEU A N 1
ATOM 702 C CA . LEU A 1 87 ? 8.489 -5.308 -9.015 1.00 88.94 87 LEU A CA 1
ATOM 703 C C . LEU A 1 87 ? 9.979 -5.643 -9.038 1.00 88.94 87 LEU A C 1
ATOM 705 O O . LEU A 1 87 ? 10.468 -6.223 -9.993 1.00 88.94 87 LEU A O 1
ATOM 709 N N . ARG A 1 88 ? 10.716 -5.281 -7.983 1.00 84.06 88 ARG A N 1
ATOM 710 C CA . ARG A 1 88 ? 12.164 -5.521 -7.949 1.00 84.06 88 ARG A CA 1
ATOM 711 C C . ARG A 1 88 ? 12.485 -7.020 -7.942 1.00 84.06 88 ARG A C 1
ATOM 713 O O . ARG A 1 88 ? 13.459 -7.435 -8.552 1.00 84.06 88 ARG A O 1
ATOM 720 N N . GLU A 1 89 ? 11.673 -7.817 -7.250 1.00 81.19 89 GLU A N 1
ATOM 721 C CA . GLU A 1 89 ? 11.833 -9.274 -7.207 1.00 81.19 89 GLU A CA 1
ATOM 722 C C . GLU A 1 89 ? 11.525 -9.903 -8.570 1.00 81.19 89 GLU A C 1
ATOM 724 O O . GLU A 1 89 ? 12.293 -10.753 -9.015 1.00 81.19 89 GLU A O 1
ATOM 729 N N . SER A 1 90 ? 10.478 -9.435 -9.267 1.00 81.75 90 SER A N 1
ATOM 730 C CA . SER A 1 90 ? 10.177 -9.916 -10.621 1.00 81.75 90 SER A CA 1
ATOM 731 C C . SER A 1 90 ? 11.268 -9.525 -11.619 1.00 81.75 90 SER A C 1
ATOM 733 O O . SER A 1 90 ? 11.755 -10.384 -12.335 1.00 81.75 90 SER A O 1
ATOM 735 N N . GLU A 1 91 ? 11.728 -8.268 -11.601 1.00 84.56 91 GLU A N 1
ATOM 736 C CA . GLU A 1 91 ? 12.805 -7.783 -12.480 1.00 84.56 91 GLU A CA 1
ATOM 737 C C . GLU A 1 91 ? 14.097 -8.602 -12.303 1.00 84.56 91 GLU A C 1
ATOM 739 O O . GLU A 1 91 ? 14.784 -8.904 -13.275 1.00 84.56 91 GLU A O 1
ATOM 744 N N . ILE A 1 92 ? 14.433 -8.984 -11.065 1.00 81.50 92 ILE A N 1
ATOM 745 C CA . ILE A 1 92 ? 15.590 -9.843 -10.778 1.00 81.50 92 ILE A CA 1
ATOM 746 C C . ILE A 1 92 ? 15.379 -11.255 -11.343 1.00 81.50 92 ILE A C 1
ATOM 748 O O . ILE A 1 92 ? 16.304 -11.818 -11.929 1.00 81.50 92 ILE A O 1
ATOM 752 N N . MET A 1 93 ? 14.187 -11.829 -11.164 1.00 82.88 93 MET A N 1
ATOM 753 C CA . MET A 1 93 ? 13.849 -13.158 -11.680 1.00 82.88 93 MET A CA 1
ATOM 754 C C . MET A 1 93 ? 13.917 -13.199 -13.212 1.00 82.88 93 MET A C 1
ATOM 756 O O . MET A 1 93 ? 14.567 -14.087 -13.759 1.00 82.88 93 MET A O 1
ATOM 760 N N . ASP A 1 94 ? 13.374 -12.181 -13.883 1.00 85.88 94 ASP A N 1
ATOM 761 C CA . ASP A 1 94 ? 13.402 -12.046 -15.343 1.00 85.88 94 ASP A CA 1
ATOM 762 C C . ASP A 1 94 ? 14.845 -12.005 -15.888 1.00 85.88 94 ASP A C 1
ATOM 764 O O . ASP A 1 94 ? 15.147 -12.605 -16.921 1.00 85.88 94 ASP A O 1
ATOM 768 N N . ILE A 1 95 ? 15.771 -11.341 -15.179 1.00 86.38 95 ILE A N 1
ATOM 769 C CA . ILE A 1 95 ? 17.198 -11.333 -15.541 1.00 86.38 95 ILE A CA 1
ATOM 770 C C . ILE A 1 95 ? 17.789 -12.740 -15.437 1.00 86.38 95 ILE A C 1
ATOM 772 O O . ILE A 1 95 ? 18.466 -13.177 -16.367 1.00 86.38 95 ILE A O 1
ATOM 776 N N . TYR A 1 96 ? 17.548 -13.460 -14.338 1.00 87.50 96 TYR A N 1
ATOM 777 C CA . TYR A 1 96 ? 18.066 -14.823 -14.185 1.00 87.50 96 TYR A CA 1
ATOM 778 C C . TYR A 1 96 ? 17.537 -15.763 -15.266 1.00 87.50 96 TYR A C 1
ATOM 780 O O . TYR A 1 96 ? 18.309 -16.561 -15.797 1.00 87.50 96 TYR A O 1
ATOM 788 N N . ASP A 1 97 ? 16.260 -15.649 -15.623 1.00 87.75 97 ASP A N 1
ATOM 789 C CA . ASP A 1 97 ? 15.668 -16.457 -16.686 1.00 87.75 97 ASP A CA 1
ATOM 790 C C . ASP A 1 97 ? 16.247 -16.106 -18.064 1.00 87.75 97 ASP A C 1
ATOM 792 O O . ASP A 1 97 ? 16.503 -17.007 -18.861 1.00 87.75 97 ASP A O 1
ATOM 796 N N . SER A 1 98 ? 16.579 -14.836 -18.322 1.00 88.12 98 SER A N 1
ATOM 797 C CA . SER A 1 98 ? 17.250 -14.427 -19.569 1.00 88.12 98 SER A CA 1
ATOM 798 C C . SER A 1 98 ? 18.662 -15.008 -19.744 1.00 88.12 98 SER A C 1
ATOM 800 O O . SER A 1 98 ? 19.141 -15.144 -20.869 1.00 88.12 98 SER A O 1
ATOM 802 N N . LEU A 1 99 ? 19.329 -15.361 -18.640 1.00 88.00 99 LEU A N 1
ATOM 803 C CA . LEU A 1 99 ? 20.679 -15.934 -18.632 1.00 88.00 99 LEU A CA 1
ATOM 804 C C . LEU A 1 99 ? 20.691 -17.463 -18.773 1.00 88.00 99 LEU A C 1
ATOM 806 O O . LEU A 1 99 ? 21.757 -18.036 -18.984 1.00 88.00 99 LEU A O 1
ATOM 810 N N . ARG A 1 100 ? 19.537 -18.131 -18.649 1.00 78.88 100 ARG A N 1
ATOM 811 C CA . ARG A 1 100 ? 19.383 -19.595 -18.749 1.00 78.88 100 ARG A CA 1
ATOM 812 C C . ARG A 1 100 ? 19.208 -20.099 -20.193 1.00 78.88 100 ARG A C 1
ATOM 814 O O . ARG A 1 100 ? 18.557 -21.122 -20.394 1.00 78.88 100 ARG A O 1
ATOM 821 N N . LEU A 1 101 ? 19.766 -19.380 -21.171 1.00 57.81 101 LEU A N 1
ATOM 822 C CA . LEU A 1 101 ? 19.825 -19.804 -22.578 1.00 57.81 101 LEU A CA 1
ATOM 823 C C . LEU A 1 101 ? 20.594 -21.120 -22.750 1.00 57.81 101 LEU A C 1
ATOM 825 O O . LEU A 1 101 ? 21.685 -21.250 -22.149 1.00 57.81 101 LEU A O 1
#

Radius of gyration: 18.55 Å; chains: 1; bounding box: 39×49×44 Å

pLDDT: mean 91.23, std 9.76, range [43.03, 98.19]

Secondary structure (DSSP, 8-state)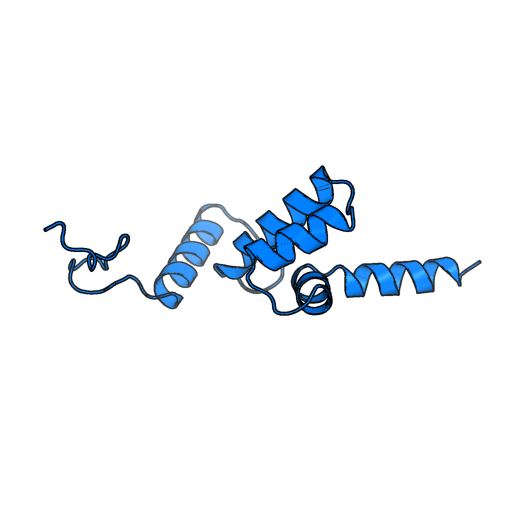:
---TT--SSB-TTSSSBPPHHHHHHHHHHHHHHTT---SS--SHHHHHHHHHHHHHHHTTT-HHHHHHHHHHTT-S-HHHHHHHTTHHHHHHHHHHHHT--